Protein AF-A0A3D5CIP4-F1 (afdb_monomer_lite)

Structure (mmCIF, N/CA/C/O backbone):
data_AF-A0A3D5CIP4-F1
#
_entry.id   AF-A0A3D5CIP4-F1
#
loop_
_atom_site.group_PDB
_atom_site.id
_atom_site.type_symbol
_atom_site.label_atom_id
_atom_site.label_alt_id
_atom_site.label_comp_id
_atom_site.label_asym_id
_atom_site.label_entity_id
_atom_site.label_seq_id
_atom_site.pdbx_PDB_ins_code
_atom_site.Cartn_x
_atom_site.Cartn_y
_atom_site.Cartn_z
_atom_site.occupancy
_atom_site.B_iso_or_equiv
_atom_site.auth_seq_id
_atom_site.auth_comp_id
_atom_site.auth_asym_id
_atom_site.auth_atom_id
_atom_site.pdbx_PDB_model_num
ATOM 1 N N . MET A 1 1 ? 4.340 14.372 25.297 1.00 55.41 1 MET A N 1
ATOM 2 C CA . MET A 1 1 ? 4.504 13.207 24.392 1.00 55.41 1 MET A CA 1
ATOM 3 C C . MET A 1 1 ? 3.249 13.066 23.540 1.00 55.41 1 MET A C 1
ATOM 5 O O . MET A 1 1 ? 2.167 12.981 24.106 1.00 55.41 1 MET A O 1
ATOM 9 N N . ASN A 1 2 ? 3.359 13.112 22.207 1.00 81.56 2 ASN A N 1
ATOM 10 C CA . ASN A 1 2 ? 2.193 13.002 21.321 1.00 81.56 2 ASN A CA 1
ATOM 11 C C . ASN A 1 2 ? 1.687 11.548 21.300 1.00 81.56 2 ASN A C 1
ATOM 13 O O . ASN A 1 2 ? 2.408 10.646 20.874 1.00 81.56 2 ASN A O 1
ATOM 17 N N . ARG A 1 3 ? 0.451 11.323 21.758 1.00 81.00 3 ARG A N 1
ATOM 18 C CA . ARG A 1 3 ? -0.145 9.984 21.896 1.00 81.00 3 ARG A CA 1
ATOM 19 C C . ARG A 1 3 ? -0.288 9.262 20.554 1.00 81.00 3 ARG A C 1
ATOM 21 O O . ARG A 1 3 ? -0.073 8.058 20.488 1.00 81.00 3 ARG A O 1
ATOM 28 N N . VAL A 1 4 ? -0.522 10.003 19.470 1.00 80.62 4 VAL A N 1
ATOM 29 C CA . VAL A 1 4 ? -0.548 9.458 18.102 1.00 80.62 4 VAL A CA 1
ATOM 30 C C . VAL A 1 4 ? 0.839 8.958 17.676 1.00 80.62 4 VAL A C 1
ATOM 32 O O . VAL A 1 4 ? 0.966 7.880 17.101 1.00 80.62 4 VAL A O 1
ATOM 35 N N . GLY A 1 5 ? 1.900 9.689 18.031 1.00 79.50 5 GLY A N 1
ATOM 36 C CA . GLY A 1 5 ? 3.281 9.277 17.756 1.00 79.50 5 GLY A CA 1
ATOM 37 C C . GLY A 1 5 ? 3.684 7.992 18.487 1.00 79.50 5 GLY A C 1
ATOM 38 O O . GLY A 1 5 ? 4.461 7.200 17.957 1.00 79.50 5 GLY A O 1
ATOM 39 N N . ASN A 1 6 ? 3.117 7.737 19.670 1.00 82.44 6 ASN A N 1
ATOM 40 C CA . ASN A 1 6 ? 3.336 6.480 20.389 1.00 82.44 6 ASN A CA 1
ATOM 41 C C . ASN A 1 6 ? 2.697 5.285 19.666 1.00 82.44 6 ASN A C 1
ATOM 43 O O . ASN A 1 6 ? 3.299 4.216 19.628 1.00 82.44 6 ASN A O 1
ATOM 47 N N . VAL A 1 7 ? 1.528 5.466 19.041 1.00 81.00 7 VAL A N 1
ATOM 48 C CA . VAL A 1 7 ? 0.887 4.421 18.223 1.00 81.00 7 VAL A CA 1
ATOM 49 C C . VAL A 1 7 ? 1.718 4.112 16.979 1.00 81.00 7 VAL A C 1
ATOM 51 O O . VAL A 1 7 ? 1.928 2.943 16.671 1.00 81.00 7 VAL A O 1
ATOM 54 N N . VAL A 1 8 ? 2.253 5.133 16.302 1.00 84.50 8 VAL A N 1
ATOM 55 C CA . VAL A 1 8 ? 3.163 4.929 15.161 1.00 84.50 8 VAL A CA 1
ATOM 56 C C . VAL A 1 8 ? 4.388 4.118 15.590 1.00 84.50 8 VAL A C 1
ATOM 58 O O . VAL A 1 8 ? 4.729 3.122 14.957 1.00 84.50 8 VAL A O 1
ATOM 61 N N . ARG A 1 9 ? 5.014 4.480 16.719 1.00 84.94 9 ARG A N 1
ATOM 62 C CA . ARG A 1 9 ? 6.142 3.716 17.278 1.00 84.94 9 ARG A CA 1
ATOM 63 C C . ARG A 1 9 ? 5.759 2.275 17.592 1.00 84.94 9 ARG A C 1
ATOM 65 O O . ARG A 1 9 ? 6.508 1.382 17.226 1.00 84.94 9 ARG A O 1
ATOM 72 N N . MET A 1 10 ? 4.604 2.058 18.221 1.00 86.88 10 MET A N 1
ATOM 73 C CA . MET A 1 10 ? 4.080 0.727 18.538 1.00 86.88 10 MET A CA 1
ATOM 74 C C . MET A 1 10 ? 3.930 -0.134 17.279 1.00 86.88 10 MET A C 1
ATOM 76 O O . MET A 1 10 ? 4.367 -1.279 17.270 1.00 86.88 10 MET A O 1
ATOM 80 N N . GLN A 1 11 ? 3.346 0.403 16.207 1.00 82.81 11 GLN A N 1
ATOM 81 C CA . GLN A 1 11 ? 3.172 -0.346 14.958 1.00 82.81 11 GLN A CA 1
ATOM 82 C C . GLN A 1 11 ? 4.509 -0.665 14.293 1.00 82.81 11 GLN A C 1
ATOM 84 O O . GLN A 1 11 ? 4.732 -1.789 13.847 1.00 82.81 11 GLN A O 1
ATOM 89 N N . LEU A 1 12 ? 5.432 0.297 14.309 1.00 82.88 12 LEU A N 1
ATOM 90 C CA . LEU A 1 12 ? 6.776 0.147 13.762 1.00 82.88 12 LEU A CA 1
ATOM 91 C C . LEU A 1 12 ? 7.724 -0.665 14.662 1.00 82.88 12 LEU A C 1
ATOM 93 O O . LEU A 1 12 ? 8.885 -0.842 14.295 1.00 82.88 12 LEU A O 1
ATOM 97 N N . VAL A 1 13 ? 7.269 -1.195 15.805 1.00 83.56 13 VAL A N 1
ATOM 98 C CA . VAL A 1 13 ? 7.997 -2.274 16.498 1.00 83.56 13 VAL A CA 1
ATOM 99 C C . VAL A 1 13 ? 8.018 -3.510 15.602 1.00 83.56 13 VAL A C 1
ATOM 101 O O . VAL A 1 13 ? 9.075 -4.100 15.389 1.00 83.56 13 VAL A O 1
ATOM 104 N N . ASN A 1 14 ? 6.882 -3.844 14.982 1.00 81.06 14 ASN A N 1
ATOM 105 C CA . ASN A 1 14 ? 6.815 -4.896 13.978 1.00 81.06 14 ASN A CA 1
ATOM 106 C C . ASN A 1 14 ? 7.155 -4.341 12.584 1.00 81.06 14 ASN A C 1
ATOM 108 O O . ASN A 1 14 ? 6.311 -4.222 11.693 1.00 81.06 14 ASN A O 1
ATOM 112 N N . ARG A 1 15 ? 8.437 -4.005 12.391 1.00 82.44 15 ARG A N 1
ATOM 113 C CA . ARG A 1 15 ? 8.965 -3.537 11.094 1.00 82.44 15 ARG A CA 1
ATOM 114 C C . ARG A 1 15 ? 8.815 -4.578 9.991 1.00 82.44 15 ARG A C 1
ATOM 116 O O . ARG A 1 15 ? 8.778 -4.217 8.818 1.00 82.44 15 ARG A O 1
ATOM 123 N N . GLN A 1 16 ? 8.741 -5.857 10.356 1.00 83.62 16 GLN A N 1
ATOM 124 C CA . GLN A 1 16 ? 8.575 -6.941 9.401 1.00 83.62 16 GLN A CA 1
ATOM 125 C C . GLN A 1 16 ? 7.267 -6.779 8.625 1.00 83.62 16 GLN A C 1
ATOM 127 O O . GLN A 1 16 ? 7.300 -6.732 7.398 1.00 83.62 16 GLN A O 1
ATOM 132 N N . THR A 1 17 ? 6.147 -6.588 9.326 1.00 83.81 17 THR A N 1
ATOM 133 C CA . THR A 1 17 ? 4.831 -6.445 8.694 1.00 83.81 17 THR A CA 1
ATOM 134 C C . THR A 1 17 ? 4.733 -5.207 7.809 1.00 83.81 17 THR A C 1
ATOM 136 O O . THR A 1 17 ? 4.171 -5.300 6.726 1.00 83.81 17 THR A O 1
ATOM 139 N N . PHE A 1 18 ? 5.262 -4.062 8.244 1.00 79.19 18 PHE A N 1
ATOM 140 C CA . PHE A 1 18 ? 5.024 -2.774 7.578 1.00 79.19 18 PHE A CA 1
ATOM 141 C C . PHE A 1 18 ? 6.085 -2.362 6.550 1.00 79.19 18 PHE A C 1
ATOM 143 O O . PHE A 1 18 ? 5.800 -1.525 5.699 1.00 79.19 18 PHE A O 1
ATOM 150 N N . ILE A 1 19 ? 7.304 -2.902 6.636 1.00 84.50 19 ILE A N 1
ATOM 151 C CA . ILE A 1 19 ? 8.429 -2.487 5.783 1.00 84.50 19 ILE A CA 1
ATOM 152 C C . ILE A 1 19 ? 8.982 -3.682 5.013 1.00 84.50 19 ILE A C 1
ATOM 154 O O . ILE A 1 19 ? 8.994 -3.663 3.788 1.00 84.50 19 ILE A O 1
ATOM 158 N N . TRP A 1 20 ? 9.412 -4.741 5.700 1.00 90.06 20 TRP A N 1
ATOM 159 C CA . TRP A 1 20 ? 10.150 -5.816 5.031 1.00 90.06 20 TRP A CA 1
ATOM 160 C C . TRP A 1 20 ? 9.285 -6.678 4.121 1.00 90.06 20 TRP A C 1
ATOM 162 O O . TRP A 1 20 ? 9.676 -6.932 2.988 1.00 90.06 20 TRP A O 1
ATOM 172 N N . VAL A 1 21 ? 8.111 -7.113 4.578 1.00 93.19 21 VAL A N 1
ATOM 173 C CA . VAL A 1 21 ? 7.254 -7.988 3.767 1.00 93.19 21 VAL A CA 1
ATOM 174 C C . VAL A 1 21 ? 6.779 -7.311 2.473 1.00 93.19 21 VAL A C 1
ATOM 176 O O . VAL A 1 21 ? 6.934 -7.941 1.430 1.00 93.19 21 VAL A O 1
ATOM 179 N N . PRO A 1 22 ? 6.298 -6.047 2.458 1.00 91.69 22 PRO A N 1
ATOM 180 C CA . PRO A 1 22 ? 5.973 -5.369 1.201 1.00 91.69 22 PRO A CA 1
ATOM 181 C C . PRO A 1 22 ? 7.151 -5.324 0.220 1.00 91.69 22 PRO A C 1
ATOM 183 O O . PRO A 1 22 ? 6.964 -5.542 -0.974 1.00 91.69 22 PRO A O 1
ATOM 186 N N . LEU A 1 23 ? 8.369 -5.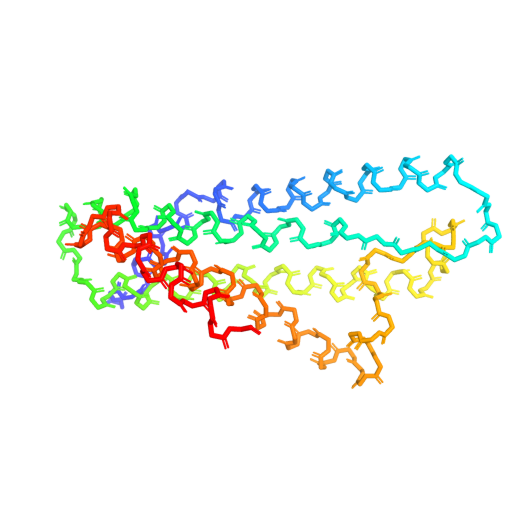080 0.716 1.00 92.88 23 LEU A N 1
ATOM 187 C CA . LEU A 1 23 ? 9.574 -5.029 -0.115 1.00 92.88 23 LEU A CA 1
ATOM 188 C C . LEU A 1 23 ? 9.983 -6.409 -0.635 1.00 92.88 23 LEU A C 1
ATOM 190 O O . LEU A 1 23 ? 10.386 -6.524 -1.788 1.00 92.88 23 LEU A O 1
ATOM 194 N N . LEU A 1 24 ? 9.845 -7.456 0.180 1.00 95.00 24 LEU A N 1
ATOM 195 C CA . LEU A 1 24 ? 10.079 -8.838 -0.243 1.00 95.00 24 LEU A CA 1
ATOM 196 C C . LEU A 1 24 ? 9.058 -9.279 -1.296 1.00 95.00 24 LEU A C 1
ATOM 198 O O . LEU A 1 24 ? 9.438 -9.900 -2.283 1.00 95.00 24 LEU A O 1
ATOM 202 N N . VAL A 1 25 ? 7.782 -8.922 -1.123 1.00 95.75 25 VAL A N 1
ATOM 203 C CA . VAL A 1 25 ? 6.727 -9.173 -2.118 1.00 95.75 25 VAL A CA 1
ATOM 204 C C . VAL A 1 25 ? 7.037 -8.429 -3.415 1.00 95.75 25 VAL A C 1
ATOM 206 O O . VAL A 1 25 ? 6.972 -9.022 -4.491 1.00 95.75 25 VAL A O 1
ATOM 209 N N . LEU A 1 26 ? 7.425 -7.154 -3.334 1.00 95.19 26 LEU A N 1
ATOM 210 C CA . LEU A 1 26 ? 7.808 -6.366 -4.503 1.00 95.19 26 LEU A CA 1
ATOM 211 C C . LEU A 1 26 ? 9.017 -6.976 -5.228 1.00 95.19 26 LEU A C 1
ATOM 213 O O . LEU A 1 26 ? 8.959 -7.206 -6.430 1.00 95.19 26 LEU A O 1
ATOM 217 N N . GLY A 1 27 ? 10.092 -7.286 -4.501 1.00 95.25 27 GLY A N 1
ATOM 218 C CA . GLY A 1 27 ? 11.294 -7.891 -5.074 1.00 95.25 27 GLY A CA 1
ATOM 219 C C . GLY A 1 27 ? 11.032 -9.275 -5.669 1.00 95.25 27 GLY A C 1
ATOM 220 O O . GLY A 1 27 ? 11.487 -9.566 -6.770 1.00 95.25 27 GLY A O 1
ATOM 221 N N . GLY A 1 28 ? 10.247 -10.109 -4.983 1.00 96.12 28 GLY A N 1
ATOM 222 C CA . GLY A 1 28 ? 9.871 -11.437 -5.464 1.00 96.12 28 GLY A CA 1
ATOM 223 C C . GLY A 1 28 ? 9.007 -11.381 -6.722 1.00 96.12 28 GLY A C 1
ATOM 224 O O . GLY A 1 28 ? 9.268 -12.099 -7.683 1.00 96.12 28 GLY A O 1
ATOM 225 N N . THR A 1 29 ? 8.011 -10.494 -6.756 1.00 96.31 29 THR A N 1
ATOM 226 C CA . THR A 1 29 ? 7.142 -10.325 -7.933 1.00 96.31 29 THR A CA 1
ATOM 227 C C . THR A 1 29 ? 7.889 -9.727 -9.119 1.00 96.31 29 THR A C 1
ATOM 229 O O . THR A 1 29 ? 7.667 -10.173 -10.245 1.00 96.31 29 THR A O 1
ATOM 232 N N . LEU A 1 30 ? 8.824 -8.799 -8.887 1.00 94.75 30 LEU A N 1
ATOM 233 C CA . LEU A 1 30 ? 9.733 -8.298 -9.916 1.00 94.75 30 LEU A CA 1
ATOM 234 C C . LEU A 1 30 ? 10.620 -9.424 -10.461 1.00 94.75 30 LEU A C 1
ATOM 236 O O . LEU A 1 30 ? 10.665 -9.623 -11.670 1.00 94.75 30 LEU A O 1
ATOM 240 N N . ALA A 1 31 ? 11.264 -10.207 -9.590 1.00 94.94 31 ALA A N 1
ATOM 241 C CA . ALA A 1 31 ? 12.124 -11.317 -10.000 1.00 94.94 31 ALA A CA 1
ATOM 242 C C . ALA A 1 31 ? 11.362 -12.356 -10.837 1.00 94.94 31 ALA A C 1
ATOM 244 O O . ALA A 1 31 ? 11.818 -12.738 -11.912 1.00 94.94 31 ALA A O 1
ATOM 245 N N . VAL A 1 32 ? 10.173 -12.768 -10.386 1.00 95.50 32 VAL A N 1
ATOM 246 C CA . VAL A 1 32 ? 9.305 -13.687 -11.140 1.00 95.50 32 VAL A CA 1
ATOM 247 C C . VAL A 1 32 ? 8.900 -13.089 -12.484 1.00 95.50 32 VAL A C 1
ATOM 249 O O . VAL A 1 32 ? 8.946 -13.782 -13.496 1.00 95.50 32 VAL A O 1
ATOM 252 N N . THR A 1 33 ? 8.561 -11.801 -12.520 1.00 94.75 33 THR A N 1
ATOM 253 C CA . THR A 1 33 ? 8.176 -11.131 -13.767 1.00 94.75 33 THR A CA 1
ATOM 254 C C . THR A 1 33 ? 9.333 -11.084 -14.764 1.00 94.75 33 THR A C 1
ATOM 256 O O . THR A 1 33 ? 9.140 -11.423 -15.927 1.00 94.75 33 THR A O 1
ATOM 259 N N . LEU A 1 34 ? 10.545 -10.749 -14.312 1.00 91.94 34 LEU A N 1
ATOM 260 C CA . LEU A 1 34 ? 11.739 -10.745 -15.160 1.00 91.94 34 LEU A CA 1
ATOM 261 C C . LEU A 1 34 ? 12.078 -12.149 -15.678 1.00 91.94 34 LEU A C 1
ATOM 263 O O . LEU A 1 34 ? 12.411 -12.291 -16.852 1.00 91.94 34 LEU A O 1
ATOM 267 N N . MET A 1 35 ? 11.938 -13.189 -14.845 1.00 93.19 35 MET A N 1
ATOM 268 C CA . MET A 1 35 ? 12.117 -14.580 -15.282 1.00 93.19 35 MET A CA 1
ATOM 269 C C . MET A 1 35 ? 11.123 -14.960 -16.384 1.00 93.19 35 MET A C 1
ATOM 271 O O . MET A 1 35 ? 11.521 -15.545 -17.386 1.00 93.19 35 MET A O 1
ATOM 275 N N . ILE A 1 36 ? 9.848 -14.586 -16.235 1.00 93.06 36 ILE A N 1
ATOM 276 C CA . ILE A 1 36 ? 8.825 -14.830 -17.261 1.00 93.06 36 ILE A CA 1
ATOM 277 C C . ILE A 1 36 ? 9.162 -14.062 -18.543 1.00 93.06 36 ILE A C 1
ATOM 279 O O . ILE A 1 36 ? 9.114 -14.627 -19.631 1.00 93.06 36 ILE A O 1
ATOM 283 N N . TRP A 1 37 ? 9.530 -12.784 -18.439 1.00 93.06 37 TRP A N 1
ATOM 284 C CA . TRP A 1 37 ? 9.845 -11.955 -19.603 1.00 93.06 37 TRP A CA 1
ATOM 285 C C . TRP A 1 37 ? 11.082 -12.413 -20.367 1.00 93.06 37 TRP A C 1
ATOM 287 O O . TRP A 1 37 ? 11.094 -12.287 -21.588 1.00 93.06 37 TRP A O 1
ATOM 297 N N . ALA A 1 38 ? 12.073 -12.991 -19.686 1.00 89.38 38 ALA A N 1
ATOM 298 C CA . ALA A 1 38 ? 13.244 -13.589 -20.323 1.00 89.38 38 ALA A CA 1
ATOM 299 C C . ALA A 1 38 ? 12.903 -14.816 -21.191 1.00 89.38 38 ALA A C 1
ATOM 301 O O . ALA A 1 38 ? 13.673 -15.167 -22.080 1.00 89.38 38 ALA A O 1
ATOM 302 N N . MET A 1 39 ? 11.755 -15.462 -20.955 1.00 91.88 39 MET A N 1
ATOM 303 C CA . MET A 1 39 ? 11.260 -16.586 -21.761 1.00 91.88 39 MET A CA 1
ATOM 304 C C . MET A 1 39 ? 10.387 -16.140 -22.945 1.00 91.88 39 MET A C 1
ATOM 306 O O . MET A 1 39 ? 9.994 -16.970 -23.763 1.00 91.88 39 MET A O 1
ATOM 310 N N . LEU A 1 40 ? 10.046 -14.850 -23.028 1.00 90.62 40 LEU A N 1
ATOM 311 C CA . LEU A 1 40 ? 9.197 -14.284 -24.076 1.00 90.62 40 LEU A CA 1
ATOM 312 C C . LEU A 1 40 ? 10.037 -13.629 -25.187 1.00 90.62 40 LEU A C 1
ATOM 314 O O . LEU A 1 40 ? 11.162 -13.201 -24.925 1.00 90.62 40 LEU A O 1
ATOM 318 N N . PRO A 1 41 ? 9.487 -13.478 -26.410 1.00 89.56 41 PRO A N 1
ATOM 319 C CA . PRO A 1 41 ? 10.181 -12.807 -27.509 1.00 89.56 41 PRO A CA 1
ATOM 320 C C . PRO A 1 41 ? 10.680 -11.404 -27.113 1.00 89.56 41 PRO A C 1
ATOM 322 O O . PRO A 1 41 ? 9.900 -10.611 -26.565 1.00 89.56 41 PRO A O 1
ATOM 325 N N . PRO A 1 42 ? 11.963 -11.070 -27.343 1.00 83.19 42 PRO A N 1
ATOM 326 C CA . PRO A 1 42 ? 12.569 -9.835 -26.847 1.00 83.19 42 PRO A CA 1
ATOM 327 C C . PRO A 1 42 ? 12.007 -8.572 -27.514 1.00 83.19 42 PRO A C 1
ATOM 329 O O . PRO A 1 42 ? 11.976 -7.520 -26.883 1.00 83.19 42 PRO A O 1
ATOM 332 N N . GLU A 1 43 ? 11.498 -8.673 -28.741 1.00 84.38 43 GLU A N 1
ATOM 333 C CA . GLU A 1 43 ? 11.002 -7.537 -29.524 1.00 84.38 43 GLU A CA 1
ATOM 334 C C . GLU A 1 43 ? 9.643 -7.027 -29.028 1.00 84.38 43 GLU A C 1
ATOM 336 O O . GLU A 1 43 ? 9.321 -5.848 -29.183 1.00 84.38 43 GLU A O 1
ATOM 341 N N . ALA A 1 44 ? 8.842 -7.894 -28.405 1.00 86.69 44 ALA A N 1
ATOM 342 C CA . ALA A 1 44 ? 7.530 -7.526 -27.893 1.00 86.69 44 ALA A CA 1
ATOM 343 C C . ALA A 1 44 ? 7.652 -6.635 -26.649 1.00 86.69 44 ALA A C 1
ATOM 345 O O . ALA A 1 44 ? 8.418 -6.951 -25.733 1.00 86.69 44 ALA A O 1
ATOM 346 N N . VAL A 1 45 ? 6.850 -5.566 -26.598 1.00 89.44 45 VAL A N 1
ATOM 347 C CA . VAL A 1 45 ? 6.665 -4.761 -25.384 1.00 89.44 45 VAL A CA 1
ATOM 348 C C . VAL A 1 45 ? 5.899 -5.592 -24.358 1.00 89.44 45 VAL A C 1
ATOM 350 O O . VAL A 1 45 ? 4.855 -6.170 -24.672 1.00 89.44 45 VAL A O 1
ATOM 353 N N . LYS A 1 46 ? 6.415 -5.663 -23.131 1.00 91.19 46 LYS A N 1
ATOM 354 C CA . LYS A 1 46 ? 5.863 -6.503 -22.064 1.00 91.19 46 LYS A CA 1
ATOM 355 C C . LYS A 1 46 ? 5.399 -5.627 -20.908 1.00 91.19 46 LYS A C 1
ATOM 357 O O . LYS A 1 46 ? 6.169 -4.844 -20.362 1.00 91.19 46 LYS A O 1
ATOM 362 N N . TYR A 1 47 ? 4.151 -5.811 -20.501 1.00 90.19 47 TYR A N 1
ATOM 363 C CA . TYR A 1 47 ? 3.600 -5.238 -19.277 1.00 90.19 47 TYR A CA 1
ATOM 364 C C . TYR A 1 47 ? 3.098 -6.370 -18.386 1.00 90.19 47 TYR A C 1
ATOM 366 O O . TYR A 1 47 ? 2.777 -7.462 -18.860 1.00 90.19 47 TYR A O 1
ATOM 374 N N . GLY A 1 48 ? 3.026 -6.119 -17.085 1.00 86.69 48 GLY A N 1
ATOM 375 C CA . GLY A 1 48 ? 2.542 -7.096 -16.120 1.00 86.69 48 GLY A CA 1
ATOM 376 C C . GLY A 1 48 ? 1.803 -6.443 -14.961 1.00 86.69 48 GLY A C 1
ATOM 377 O O . GLY A 1 48 ? 1.898 -5.241 -14.733 1.00 86.69 48 GLY A O 1
ATOM 378 N N . GLY A 1 49 ? 1.071 -7.260 -14.203 1.00 86.25 49 GLY A N 1
ATOM 379 C CA . GLY A 1 49 ? 0.371 -6.829 -12.989 1.00 86.25 49 GLY A CA 1
ATOM 380 C C . GLY A 1 49 ? 1.184 -6.992 -11.701 1.00 86.25 49 GLY A C 1
ATOM 381 O O . GLY A 1 49 ? 0.684 -6.666 -10.627 1.00 86.25 49 GLY A O 1
ATOM 382 N N . GLY A 1 50 ? 2.418 -7.506 -11.780 1.00 90.06 50 GLY A N 1
ATOM 383 C CA . GLY A 1 50 ? 3.213 -7.883 -10.604 1.00 90.06 50 GLY A CA 1
ATOM 384 C C . GLY A 1 50 ? 3.469 -6.727 -9.633 1.00 90.06 50 GLY A C 1
ATOM 385 O O . GLY A 1 50 ? 3.444 -6.932 -8.421 1.00 90.06 50 GLY A O 1
ATOM 386 N N . ALA A 1 51 ? 3.588 -5.497 -10.140 1.00 91.19 51 ALA A N 1
ATOM 387 C CA . ALA A 1 51 ? 3.782 -4.304 -9.319 1.00 91.19 51 ALA A CA 1
ATOM 388 C C . ALA A 1 51 ? 2.604 -4.009 -8.371 1.00 91.19 51 ALA A C 1
ATOM 390 O O . ALA A 1 51 ? 2.778 -3.326 -7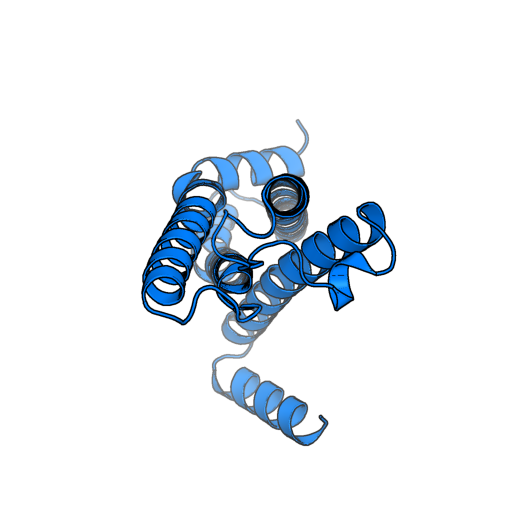.371 1.00 91.19 51 ALA A O 1
ATOM 391 N N . GLN A 1 52 ? 1.406 -4.546 -8.617 1.00 92.81 52 GLN A N 1
ATOM 392 C CA . GLN A 1 52 ? 0.250 -4.355 -7.729 1.00 92.81 52 GLN A CA 1
ATOM 393 C C . GLN A 1 52 ? 0.304 -5.248 -6.475 1.00 92.81 52 GLN A C 1
ATOM 395 O O . GLN A 1 52 ? -0.392 -4.988 -5.493 1.00 92.81 52 GLN A O 1
ATOM 400 N N . ALA A 1 53 ? 1.130 -6.299 -6.470 1.00 94.69 53 ALA A N 1
ATOM 401 C CA . ALA A 1 53 ? 1.211 -7.266 -5.375 1.00 94.69 53 ALA A CA 1
ATOM 402 C C . ALA A 1 53 ? 1.480 -6.649 -3.983 1.00 94.69 53 ALA A C 1
ATOM 404 O O . ALA A 1 53 ? 0.750 -6.981 -3.044 1.00 94.69 53 ALA A O 1
ATOM 405 N N . PRO A 1 54 ? 2.453 -5.732 -3.792 1.00 94.56 54 PRO A N 1
ATOM 406 C CA . PRO A 1 54 ? 2.629 -5.081 -2.496 1.00 94.56 54 PRO A CA 1
ATOM 407 C C . PRO A 1 54 ? 1.422 -4.224 -2.087 1.00 94.56 54 PRO A C 1
ATOM 409 O O . PRO A 1 54 ? 1.149 -4.126 -0.894 1.00 94.56 54 PRO A O 1
ATOM 412 N N . MET A 1 55 ? 0.650 -3.658 -3.023 1.00 94.50 55 MET A N 1
ATOM 413 C CA . MET A 1 55 ? -0.561 -2.893 -2.681 1.00 94.50 55 MET A CA 1
ATOM 414 C C . MET A 1 55 ? -1.643 -3.800 -2.079 1.00 94.50 55 MET A C 1
ATOM 416 O O . MET A 1 55 ? -2.241 -3.467 -1.056 1.00 94.50 55 MET A O 1
ATOM 420 N N . TRP A 1 56 ? -1.823 -5.005 -2.626 1.00 95.69 56 TRP A N 1
ATOM 421 C CA . TRP A 1 56 ? -2.687 -6.028 -2.023 1.00 95.69 56 TRP A CA 1
ATOM 422 C C . TRP A 1 56 ? -2.199 -6.479 -0.649 1.00 95.69 56 TRP A C 1
ATOM 424 O O . TRP A 1 56 ? -2.997 -6.747 0.250 1.00 95.69 56 TRP A O 1
ATOM 434 N N . TYR A 1 57 ? -0.888 -6.522 -0.440 1.00 96.00 57 TYR A N 1
ATOM 435 C CA . TYR A 1 57 ? -0.361 -6.792 0.886 1.00 96.00 57 TYR A CA 1
ATOM 436 C C . TYR A 1 57 ? -0.723 -5.673 1.885 1.00 96.00 57 TYR A C 1
ATOM 438 O O . TYR A 1 57 ? -1.078 -5.972 3.023 1.00 96.00 57 TYR A O 1
ATOM 446 N N . PHE A 1 58 ? -0.764 -4.400 1.472 1.00 95.94 58 PHE A N 1
ATOM 447 C CA . PHE A 1 58 ? -1.264 -3.308 2.324 1.00 95.94 58 PHE A CA 1
ATOM 448 C C . PHE A 1 58 ? -2.734 -3.485 2.734 1.00 95.94 58 PHE A C 1
ATOM 450 O O . PHE A 1 58 ? -3.093 -3.137 3.861 1.00 95.94 58 PHE A O 1
ATOM 457 N N . PHE A 1 59 ? -3.572 -4.089 1.889 1.00 97.19 59 PHE A N 1
ATOM 458 C CA . PHE A 1 59 ? -4.925 -4.499 2.280 1.00 97.19 59 PHE A CA 1
ATOM 459 C C . PHE A 1 59 ? -4.909 -5.533 3.411 1.00 97.19 59 PHE A C 1
ATOM 461 O O . PHE A 1 59 ? -5.616 -5.368 4.410 1.00 97.19 59 PHE A O 1
ATOM 468 N N . ALA A 1 60 ? -4.048 -6.550 3.316 1.00 95.50 60 ALA A N 1
ATOM 469 C CA . ALA A 1 60 ? -3.862 -7.522 4.393 1.00 95.50 60 ALA A CA 1
ATOM 470 C C . ALA A 1 60 ? -3.348 -6.856 5.683 1.00 95.50 60 ALA A C 1
ATOM 472 O O . ALA A 1 60 ? -3.858 -7.142 6.766 1.00 95.50 60 ALA A O 1
ATOM 473 N N . VAL A 1 61 ? -2.410 -5.908 5.581 1.00 94.56 61 VAL A N 1
ATOM 474 C CA . VAL A 1 61 ? -1.925 -5.119 6.726 1.00 94.56 61 VAL A CA 1
ATOM 475 C C . VAL A 1 61 ? -3.054 -4.300 7.360 1.00 94.56 61 VAL A C 1
ATOM 477 O O . VAL A 1 61 ? -3.158 -4.260 8.586 1.00 94.56 61 VAL A O 1
ATOM 480 N N . GLY A 1 62 ? -3.937 -3.701 6.556 1.00 95.38 62 GLY A N 1
ATOM 481 C CA . GLY A 1 62 ? -5.135 -3.009 7.039 1.00 95.38 62 GLY A CA 1
ATOM 482 C C . GLY A 1 62 ? -6.033 -3.918 7.880 1.00 95.38 62 GLY A C 1
ATOM 483 O O . GLY A 1 62 ? -6.450 -3.541 8.978 1.00 95.38 62 GLY A O 1
ATOM 484 N N . ILE A 1 63 ? -6.257 -5.153 7.418 1.00 96.38 63 ILE A N 1
ATOM 485 C CA . ILE A 1 63 ? -6.997 -6.174 8.173 1.00 96.38 63 ILE A CA 1
ATOM 486 C C . ILE A 1 63 ? -6.269 -6.511 9.479 1.00 96.38 63 ILE A C 1
ATOM 488 O O . ILE A 1 63 ? -6.863 -6.430 10.558 1.00 96.38 63 ILE A O 1
ATOM 492 N N . MET A 1 64 ? -4.977 -6.845 9.396 1.00 92.75 64 MET A N 1
ATOM 493 C CA . MET A 1 64 ? -4.152 -7.222 10.548 1.00 92.75 64 MET A CA 1
ATOM 494 C C . MET A 1 64 ? -4.104 -6.124 11.614 1.00 92.75 64 MET A C 1
ATOM 496 O O . MET A 1 64 ? -4.114 -6.434 12.808 1.00 92.75 64 MET A O 1
ATOM 500 N N . GLY A 1 65 ? -4.129 -4.853 11.205 1.00 91.19 65 GLY A N 1
ATOM 501 C CA . GLY A 1 65 ? -4.212 -3.714 12.113 1.00 91.19 65 GLY A CA 1
ATOM 502 C C . GLY A 1 65 ? -5.409 -3.827 13.059 1.00 91.19 65 GLY A C 1
ATOM 503 O O . GLY A 1 65 ? -5.248 -3.744 14.275 1.00 91.19 65 GLY A O 1
ATOM 504 N N . MET A 1 66 ? -6.598 -4.116 12.528 1.00 91.94 66 MET A N 1
ATOM 505 C CA . MET A 1 66 ? -7.816 -4.272 13.332 1.00 91.94 66 MET A CA 1
ATOM 506 C C . MET A 1 66 ? -7.920 -5.620 14.047 1.00 91.94 66 MET A C 1
ATOM 508 O O . MET A 1 66 ? -8.499 -5.699 15.132 1.00 91.94 66 MET A O 1
ATOM 512 N N . THR A 1 67 ? -7.395 -6.697 13.462 1.00 91.00 67 THR A N 1
ATOM 513 C CA . THR A 1 67 ? -7.566 -8.039 14.035 1.00 91.00 67 THR A CA 1
ATOM 514 C C . THR A 1 67 ? -6.502 -8.419 15.058 1.00 91.00 67 THR A C 1
ATOM 516 O O . THR A 1 67 ? -6.791 -9.255 15.909 1.00 91.00 67 THR A O 1
ATOM 519 N N . GLN A 1 68 ? -5.301 -7.839 14.981 1.00 89.69 68 GLN A N 1
ATOM 520 C CA . GLN A 1 68 ? -4.153 -8.198 15.824 1.00 89.69 68 GLN A CA 1
ATOM 521 C C . GLN A 1 68 ? -3.640 -6.999 16.629 1.00 89.69 68 GLN A C 1
ATOM 523 O O . GLN A 1 68 ? -3.531 -7.072 17.851 1.00 89.69 68 GLN A O 1
ATOM 528 N N . THR A 1 69 ? -3.356 -5.873 15.969 1.00 90.06 69 THR A N 1
ATOM 529 C CA . THR A 1 69 ? -2.712 -4.725 16.630 1.00 90.06 69 THR A CA 1
ATOM 530 C C . THR A 1 69 ? -3.676 -3.925 17.506 1.00 90.06 69 THR A C 1
ATOM 532 O O . THR A 1 69 ? -3.279 -3.417 18.552 1.00 90.06 69 THR A O 1
ATOM 535 N N . PHE A 1 70 ? -4.948 -3.836 17.118 1.00 91.94 70 PHE A N 1
ATOM 536 C CA . PHE A 1 70 ? -5.960 -3.107 17.877 1.00 91.94 70 PHE A CA 1
ATOM 537 C C . PHE A 1 70 ? -6.229 -3.706 19.274 1.00 91.94 70 PHE A C 1
ATOM 539 O O . PHE A 1 70 ? -6.141 -2.962 20.250 1.00 91.94 70 PHE A O 1
ATOM 546 N N . PRO A 1 71 ? -6.479 -5.023 19.450 1.00 90.75 71 PRO A N 1
ATOM 547 C CA . PRO A 1 71 ? -6.597 -5.614 20.789 1.00 90.75 71 PRO A CA 1
ATOM 548 C C . PRO A 1 71 ? -5.388 -5.325 21.688 1.00 90.75 71 PRO A C 1
ATOM 550 O O . PRO A 1 71 ? -5.550 -4.990 22.861 1.00 90.75 71 PRO A O 1
ATOM 553 N N . PHE A 1 72 ? -4.179 -5.378 21.121 1.00 89.50 72 PHE A N 1
ATOM 554 C CA . PHE A 1 72 ? -2.949 -5.054 21.839 1.00 89.50 72 PHE A CA 1
ATOM 555 C C . PHE A 1 72 ? -2.894 -3.581 22.272 1.00 89.50 72 PHE A C 1
ATOM 557 O O . PHE A 1 72 ? -2.560 -3.288 23.419 1.00 89.50 72 PHE A O 1
ATOM 564 N N . SER A 1 73 ? -3.289 -2.638 21.408 1.00 90.56 73 SER A N 1
ATOM 565 C CA . SER A 1 73 ? -3.328 -1.220 21.787 1.00 90.56 73 SER A CA 1
ATOM 566 C C . SER A 1 73 ? -4.333 -0.945 22.904 1.00 90.56 73 SER A C 1
ATOM 568 O O . SER A 1 73 ? -4.076 -0.108 23.769 1.00 90.56 73 SER A O 1
ATOM 570 N N . GLN A 1 74 ? -5.455 -1.671 22.924 1.00 91.25 74 GLN A N 1
ATOM 571 C CA . GLN A 1 74 ? -6.436 -1.557 24.002 1.00 91.25 74 GLN A CA 1
ATOM 572 C C . GLN A 1 74 ? -5.877 -2.041 25.346 1.00 91.25 74 GLN A C 1
ATOM 574 O O . GLN A 1 74 ? -6.135 -1.399 26.361 1.00 91.25 74 GLN A O 1
ATOM 579 N N . ALA A 1 75 ? -5.064 -3.103 25.358 1.00 90.44 75 ALA A N 1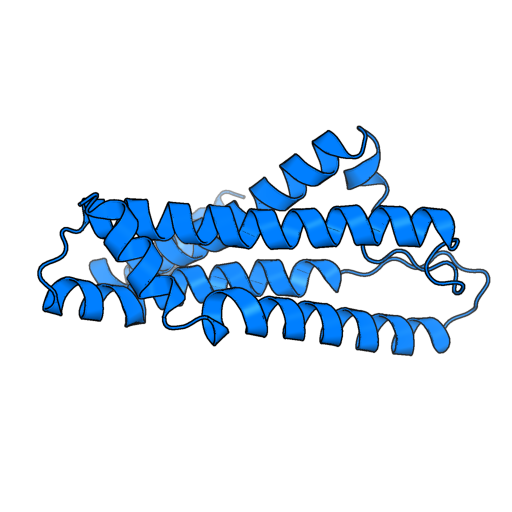
ATOM 580 C CA . ALA A 1 75 ? -4.381 -3.568 26.5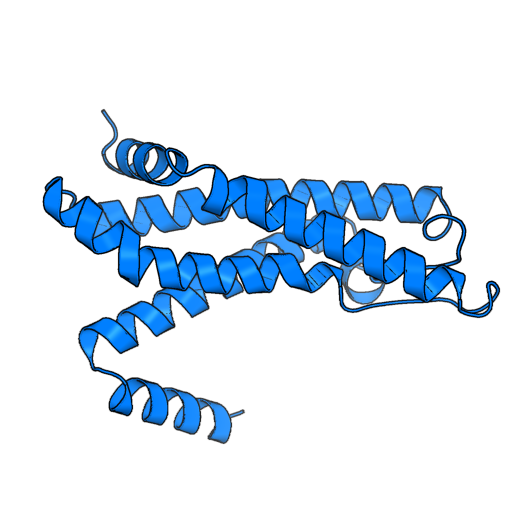69 1.00 90.44 75 ALA A CA 1
ATOM 581 C C . ALA A 1 75 ? -3.390 -2.528 27.130 1.00 90.44 75 ALA A C 1
ATOM 583 O O . ALA A 1 75 ? -3.154 -2.475 28.333 1.00 90.44 75 ALA A O 1
ATOM 584 N N . MET A 1 76 ? -2.865 -1.646 26.276 1.00 89.75 76 MET A N 1
ATOM 585 C CA . MET A 1 76 ? -2.001 -0.526 26.667 1.00 89.75 76 MET A CA 1
ATOM 586 C C . MET A 1 76 ? -2.764 0.778 26.949 1.00 89.75 76 MET A C 1
ATOM 588 O O . MET A 1 76 ? -2.163 1.850 26.986 1.00 89.75 76 MET A O 1
ATOM 592 N N . SER A 1 77 ? -4.086 0.713 27.144 1.00 91.69 77 SER A N 1
ATOM 593 C CA . SER A 1 77 ? -4.949 1.874 27.424 1.00 91.69 77 SER A CA 1
ATOM 594 C C . SER A 1 77 ? -4.944 2.965 26.338 1.00 91.69 77 SER A C 1
ATOM 596 O O . SER A 1 77 ? -5.201 4.135 26.624 1.00 91.69 77 SER A O 1
ATOM 598 N N . VAL A 1 78 ? -4.673 2.605 25.078 1.00 92.06 78 VAL A N 1
ATOM 599 C CA . VAL A 1 78 ? -4.775 3.531 23.937 1.00 92.06 78 VAL A CA 1
ATOM 600 C C . VAL A 1 78 ? -6.247 3.734 23.564 1.00 92.06 78 VAL A C 1
ATOM 602 O O . VAL A 1 78 ? -7.041 2.791 23.554 1.00 92.06 78 VAL A O 1
ATOM 605 N N . THR A 1 79 ? -6.639 4.967 23.231 1.00 93.50 79 THR A N 1
ATOM 606 C CA . THR A 1 79 ? -8.009 5.235 22.768 1.00 93.50 79 THR A CA 1
ATOM 607 C C . THR A 1 79 ? -8.204 4.830 21.304 1.00 93.50 79 THR A C 1
ATOM 609 O O . THR A 1 79 ? -7.283 4.875 20.488 1.00 93.50 79 THR A O 1
ATOM 612 N N . ARG A 1 80 ? -9.449 4.525 20.914 1.00 92.44 80 ARG A N 1
ATOM 613 C CA . ARG A 1 80 ? -9.780 4.153 19.522 1.00 92.44 80 ARG A CA 1
ATOM 614 C C . ARG A 1 80 ? -9.390 5.232 18.505 1.00 92.44 80 ARG A C 1
ATOM 616 O O . ARG A 1 80 ? -8.945 4.907 17.409 1.00 92.44 80 ARG A O 1
ATOM 623 N N . ARG A 1 81 ? -9.539 6.513 18.868 1.00 92.75 81 ARG A N 1
ATOM 624 C CA . ARG A 1 81 ? -9.188 7.652 18.004 1.00 92.75 81 ARG A CA 1
ATOM 625 C C . ARG A 1 81 ? -7.680 7.746 17.784 1.00 92.75 81 ARG A C 1
ATOM 627 O O . ARG A 1 81 ? -7.244 7.940 16.654 1.00 92.75 81 ARG A O 1
ATOM 634 N N . GLU A 1 82 ? -6.893 7.597 18.847 1.00 92.69 82 GLU A N 1
ATOM 635 C CA . GLU A 1 82 ? -5.428 7.598 18.762 1.00 92.69 82 GLU A CA 1
ATOM 636 C C . GLU A 1 82 ? -4.927 6.406 17.947 1.00 92.69 82 GLU A C 1
ATOM 638 O O . GLU A 1 82 ? -4.055 6.578 17.097 1.00 92.69 82 GLU A O 1
ATOM 643 N N . PHE A 1 83 ? -5.522 5.225 18.147 1.00 93.06 83 PHE A N 1
ATOM 644 C CA . PHE A 1 83 ? -5.202 4.039 17.360 1.00 93.06 83 PHE A CA 1
ATOM 645 C C . PHE A 1 83 ? -5.488 4.243 15.868 1.00 93.06 83 PHE A C 1
ATOM 647 O O . PHE A 1 83 ? -4.631 3.957 15.032 1.00 93.06 83 PHE A O 1
ATOM 654 N N . PHE A 1 84 ? -6.669 4.762 15.526 1.00 93.69 84 PHE A N 1
ATOM 655 C CA . PHE A 1 84 ? -7.061 5.001 14.138 1.00 93.69 84 PHE A CA 1
ATOM 656 C C . PHE A 1 84 ? -6.122 5.990 13.439 1.00 93.69 84 PHE A C 1
ATOM 658 O O . PHE A 1 84 ? -5.562 5.674 12.390 1.00 93.69 84 PHE A O 1
ATOM 665 N N . LEU A 1 85 ? -5.884 7.156 14.051 1.00 94.88 85 LEU A N 1
ATOM 666 C CA . LEU A 1 85 ? -4.989 8.174 13.492 1.00 94.88 85 LEU A CA 1
ATOM 667 C C . LEU A 1 85 ? -3.550 7.666 13.379 1.00 94.88 85 LEU A C 1
ATOM 669 O O . LEU A 1 85 ? -2.900 7.894 12.363 1.00 94.88 85 LEU A O 1
ATOM 673 N N . GLY A 1 86 ? -3.058 6.947 14.391 1.00 93.44 86 GLY A N 1
ATOM 674 C CA . GLY A 1 86 ? -1.726 6.351 14.344 1.00 93.44 86 GLY A CA 1
ATOM 675 C C . GLY A 1 86 ? -1.597 5.290 13.252 1.00 93.44 86 GLY A C 1
ATOM 676 O O . GLY A 1 86 ? -0.591 5.269 12.557 1.00 93.44 86 GLY A O 1
ATOM 677 N N . SER A 1 87 ? -2.628 4.467 13.041 1.00 93.75 87 SER A N 1
ATOM 678 C CA . SER A 1 87 ? -2.651 3.458 11.970 1.00 93.75 87 SER A CA 1
ATOM 679 C C . SER A 1 87 ? -2.629 4.083 10.584 1.00 93.75 87 SER A C 1
ATOM 681 O O . SER A 1 87 ? -1.829 3.678 9.745 1.00 93.75 87 SER A O 1
ATOM 683 N N . LEU A 1 88 ? -3.460 5.103 10.358 1.00 95.12 88 LEU A N 1
ATOM 684 C CA . LEU A 1 88 ? -3.478 5.832 9.092 1.00 95.12 88 LEU A CA 1
ATOM 685 C C . LEU A 1 88 ? -2.148 6.529 8.813 1.00 95.12 88 LEU A C 1
ATOM 687 O O . LEU A 1 88 ? -1.678 6.501 7.681 1.00 95.12 88 LEU A O 1
ATOM 691 N N . LEU A 1 89 ? -1.525 7.128 9.829 1.00 95.25 89 LEU A N 1
ATOM 692 C CA . LEU A 1 89 ? -0.218 7.761 9.669 1.00 95.25 89 LEU A CA 1
ATOM 693 C C . LEU A 1 89 ? 0.880 6.739 9.367 1.00 95.25 89 LEU A C 1
ATOM 695 O O . LEU A 1 89 ? 1.680 6.974 8.467 1.00 95.25 89 LEU A O 1
ATOM 699 N N . THR A 1 90 ? 0.912 5.598 10.060 1.00 93.56 90 THR A N 1
ATOM 700 C CA . THR A 1 90 ? 1.874 4.522 9.764 1.00 93.56 90 THR A CA 1
ATOM 701 C C . THR A 1 90 ? 1.698 4.001 8.340 1.00 93.56 90 THR A C 1
ATOM 703 O O . THR A 1 90 ? 2.681 3.866 7.608 1.00 93.56 90 THR A O 1
ATOM 706 N N . ALA A 1 91 ? 0.455 3.745 7.923 1.00 94.56 91 ALA A N 1
ATOM 707 C CA . ALA A 1 91 ? 0.140 3.322 6.564 1.00 94.56 91 ALA A CA 1
ATOM 708 C C . ALA A 1 91 ? 0.538 4.386 5.536 1.00 94.56 91 ALA A C 1
ATOM 710 O O . ALA A 1 91 ? 1.154 4.052 4.531 1.00 94.56 91 ALA A O 1
ATOM 711 N N . GLY A 1 92 ? 0.275 5.665 5.812 1.00 95.81 92 GLY A N 1
ATOM 712 C CA . GLY A 1 92 ? 0.662 6.776 4.944 1.00 95.81 92 GLY A CA 1
ATOM 713 C C . GLY A 1 92 ? 2.174 6.885 4.769 1.00 95.81 92 GLY A C 1
ATOM 714 O O . GLY A 1 92 ? 2.656 6.986 3.645 1.00 95.81 92 GLY A O 1
ATOM 715 N N . LEU A 1 93 ? 2.937 6.790 5.862 1.00 95.00 93 LEU A N 1
ATOM 716 C CA . LEU A 1 93 ? 4.402 6.828 5.824 1.00 95.00 93 LEU A CA 1
ATOM 717 C C . LEU A 1 93 ? 4.985 5.653 5.030 1.00 95.00 93 LEU A C 1
ATOM 719 O O . LEU A 1 93 ? 5.867 5.836 4.196 1.00 95.00 93 LEU A O 1
ATOM 723 N N . THR A 1 94 ? 4.484 4.444 5.268 1.00 93.69 94 THR A N 1
ATOM 724 C CA . THR A 1 94 ? 4.983 3.228 4.604 1.00 93.69 94 THR A CA 1
ATOM 725 C C . THR A 1 94 ? 4.550 3.155 3.138 1.00 93.69 94 THR A C 1
ATOM 727 O O . THR A 1 94 ? 5.353 2.780 2.286 1.00 93.69 94 THR A O 1
ATOM 730 N N . SER A 1 95 ? 3.341 3.621 2.814 1.00 95.44 95 SER A N 1
ATOM 731 C CA . SER A 1 95 ? 2.874 3.796 1.432 1.00 95.44 95 SER A CA 1
ATOM 732 C C . SER A 1 95 ? 3.690 4.853 0.690 1.00 95.44 95 SER A C 1
ATOM 734 O O . SER A 1 95 ? 3.996 4.674 -0.486 1.00 95.44 95 SER A O 1
ATOM 736 N N . ALA A 1 96 ? 4.095 5.937 1.360 1.00 96.19 96 ALA A N 1
ATOM 737 C CA . ALA A 1 96 ? 4.966 6.951 0.770 1.00 96.19 96 ALA A CA 1
ATOM 738 C C . ALA A 1 96 ? 6.356 6.384 0.443 1.00 96.19 96 ALA A C 1
ATOM 740 O O . ALA A 1 96 ? 6.868 6.630 -0.646 1.00 96.19 96 ALA A O 1
ATOM 741 N N . ILE A 1 97 ? 6.936 5.565 1.330 1.00 94.56 97 ILE A N 1
ATOM 742 C CA . ILE A 1 97 ? 8.194 4.849 1.051 1.00 94.56 97 ILE A CA 1
ATOM 743 C C . ILE A 1 97 ? 8.036 3.956 -0.186 1.00 94.56 97 ILE A C 1
ATOM 745 O O . ILE A 1 97 ? 8.861 4.019 -1.096 1.00 94.56 97 ILE A O 1
ATOM 749 N N . LEU A 1 98 ? 6.960 3.165 -0.252 1.00 94.62 98 LEU A N 1
ATOM 750 C CA . LEU A 1 98 ? 6.682 2.308 -1.405 1.00 94.62 98 LEU A CA 1
ATOM 751 C C . LEU A 1 98 ? 6.521 3.128 -2.695 1.00 94.62 98 LEU A C 1
ATOM 753 O O . LEU A 1 98 ? 7.086 2.781 -3.726 1.00 94.62 98 LEU A O 1
ATOM 757 N N . THR A 1 99 ? 5.815 4.255 -2.623 1.00 96.31 99 THR A N 1
ATOM 758 C CA . THR A 1 99 ? 5.612 5.174 -3.751 1.00 96.31 99 THR A CA 1
ATOM 759 C C . THR A 1 99 ? 6.938 5.705 -4.289 1.00 96.31 99 THR A C 1
ATOM 761 O O . THR A 1 99 ? 7.160 5.691 -5.498 1.00 96.31 99 THR A O 1
ATOM 764 N N . VAL A 1 100 ? 7.847 6.128 -3.405 1.00 96.69 100 VAL A N 1
ATOM 765 C CA . VAL A 1 100 ? 9.188 6.584 -3.801 1.00 96.69 100 VAL A CA 1
ATOM 766 C C . VAL A 1 100 ? 9.936 5.479 -4.547 1.00 96.69 100 VAL A C 1
ATOM 768 O O . VAL A 1 100 ? 10.525 5.744 -5.593 1.00 96.69 100 VAL A O 1
ATOM 771 N N . ILE A 1 101 ? 9.863 4.236 -4.066 1.00 95.69 101 ILE A N 1
ATOM 772 C CA . ILE A 1 101 ? 10.496 3.084 -4.724 1.00 95.69 101 ILE A CA 1
ATOM 773 C C . ILE A 1 101 ? 9.917 2.859 -6.123 1.00 95.69 101 ILE A C 1
ATOM 775 O O . ILE A 1 101 ? 10.679 2.649 -7.062 1.00 95.69 101 ILE A O 1
ATOM 779 N N . PHE A 1 102 ? 8.596 2.950 -6.290 1.00 94.88 102 PHE A N 1
ATOM 780 C CA . PHE A 1 102 ? 7.953 2.778 -7.597 1.00 94.88 102 PHE A CA 1
ATOM 781 C C . PHE A 1 102 ? 8.361 3.865 -8.586 1.00 94.88 102 PHE A C 1
ATOM 783 O O . PHE A 1 102 ? 8.648 3.573 -9.743 1.00 94.88 102 PHE A O 1
ATOM 790 N N . VAL A 1 103 ? 8.407 5.118 -8.136 1.00 95.81 103 VAL A N 1
ATOM 791 C CA . VAL A 1 103 ? 8.809 6.246 -8.980 1.00 95.81 103 VAL A CA 1
ATOM 792 C C . VAL A 1 103 ? 10.268 6.095 -9.412 1.00 95.81 103 VAL A C 1
ATOM 794 O O . VAL A 1 103 ? 10.572 6.236 -10.595 1.00 95.81 103 VAL A O 1
ATOM 797 N N . ILE A 1 104 ? 11.167 5.746 -8.485 1.00 95.94 104 ILE A N 1
ATOM 798 C CA . ILE A 1 104 ? 12.572 5.461 -8.807 1.00 95.94 104 ILE A CA 1
ATOM 799 C C . ILE A 1 104 ? 12.667 4.295 -9.800 1.00 95.94 104 ILE A C 1
ATOM 801 O O . ILE A 1 104 ? 13.361 4.413 -10.808 1.00 95.94 104 ILE A O 1
ATOM 805 N N . GLY A 1 105 ? 11.931 3.205 -9.563 1.00 94.19 105 GLY A N 1
ATOM 806 C CA . GLY A 1 105 ? 11.868 2.054 -10.463 1.00 94.19 105 GLY A CA 1
ATOM 807 C C . GLY A 1 105 ? 11.405 2.427 -11.873 1.00 94.19 105 GLY A C 1
ATOM 808 O O . GLY A 1 105 ? 12.030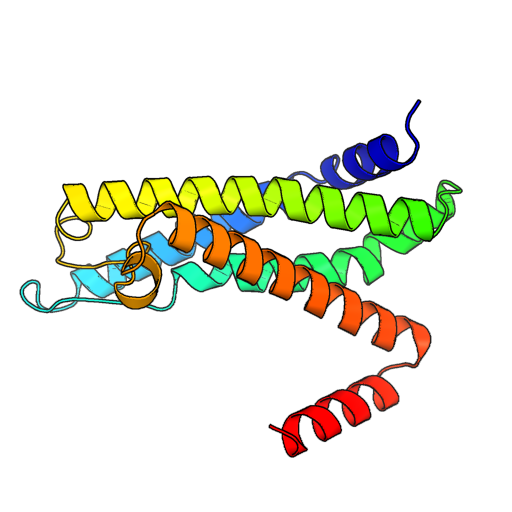 2.022 -12.848 1.00 94.19 105 GLY A O 1
ATOM 809 N N . GLY A 1 106 ? 10.379 3.273 -11.997 1.00 93.75 106 GLY A N 1
ATOM 810 C CA . GLY A 1 106 ? 9.891 3.744 -13.295 1.00 93.75 106 GLY A CA 1
ATOM 811 C C . GLY A 1 106 ? 10.900 4.623 -14.039 1.00 93.75 106 GLY A C 1
ATOM 812 O O . GLY A 1 106 ? 11.037 4.512 -15.257 1.00 93.75 106 GLY A O 1
ATOM 813 N N . PHE A 1 107 ? 11.674 5.452 -13.330 1.00 94.50 107 PHE A N 1
ATOM 814 C CA . PHE A 1 107 ? 12.775 6.195 -13.952 1.00 94.50 107 PHE A CA 1
ATOM 815 C C . PHE A 1 107 ? 13.905 5.277 -14.430 1.00 94.50 107 PHE A C 1
ATOM 817 O O . PHE A 1 107 ? 14.437 5.491 -15.520 1.00 94.50 107 PHE A O 1
ATOM 824 N N . ILE A 1 108 ? 14.244 4.243 -13.653 1.00 94.19 108 ILE A N 1
ATOM 825 C CA . ILE A 1 108 ? 15.236 3.232 -14.046 1.00 94.19 108 ILE A CA 1
ATOM 826 C C . ILE A 1 108 ? 14.769 2.489 -15.300 1.00 94.19 108 ILE A C 1
ATOM 828 O O . ILE A 1 108 ? 15.543 2.320 -16.239 1.00 94.19 108 ILE A O 1
ATOM 832 N N . GLU A 1 109 ? 13.501 2.092 -15.367 1.00 92.88 109 GLU A N 1
ATOM 833 C CA . GLU A 1 109 ? 12.927 1.429 -16.543 1.00 92.88 109 GLU A CA 1
ATOM 834 C C . GLU A 1 109 ? 12.974 2.293 -17.793 1.00 92.88 109 GLU A C 1
ATOM 836 O O . GLU A 1 109 ? 13.349 1.813 -18.863 1.00 92.88 109 GLU A O 1
ATOM 841 N N . LYS A 1 110 ? 12.657 3.582 -17.653 1.00 90.81 110 LYS A N 1
ATOM 842 C CA . LYS A 1 110 ? 12.753 4.534 -18.758 1.00 90.81 110 LYS A CA 1
ATOM 843 C C . LYS A 1 110 ? 14.195 4.701 -19.245 1.00 90.81 110 LYS A C 1
ATOM 845 O O . LYS A 1 110 ? 14.417 4.834 -20.442 1.00 90.81 110 LYS A O 1
ATOM 850 N N . ALA A 1 111 ? 15.170 4.677 -18.336 1.00 91.25 111 ALA A N 1
ATOM 851 C CA . ALA A 1 111 ? 16.588 4.780 -18.678 1.00 91.25 111 ALA A CA 1
ATOM 852 C C . ALA A 1 111 ? 17.164 3.487 -19.289 1.00 91.25 111 ALA A C 1
ATOM 854 O O . ALA A 1 111 ? 18.124 3.545 -20.051 1.00 91.25 111 ALA A O 1
ATOM 855 N N . THR A 1 112 ? 16.589 2.327 -18.960 1.00 90.69 112 THR A N 1
ATOM 856 C CA . THR A 1 112 ? 17.083 0.996 -19.363 1.00 90.69 112 THR A CA 1
ATOM 857 C C . THR A 1 112 ? 16.283 0.355 -20.497 1.00 90.69 112 THR A C 1
ATOM 859 O O . THR A 1 112 ? 16.523 -0.806 -20.824 1.00 90.69 112 THR A O 1
ATOM 862 N N . ASN A 1 113 ? 15.331 1.082 -21.095 1.00 87.31 113 ASN A N 1
ATOM 863 C CA . ASN A 1 113 ? 14.382 0.550 -22.082 1.00 87.31 113 ASN A CA 1
ATOM 864 C C . ASN A 1 113 ? 13.684 -0.732 -21.587 1.00 87.31 113 ASN A C 1
ATOM 866 O O . ASN A 1 113 ? 13.671 -1.763 -22.261 1.00 87.31 113 ASN A O 1
ATOM 870 N N . GLY A 1 114 ? 13.138 -0.672 -20.369 1.00 84.00 114 GLY A N 1
ATOM 871 C CA . GLY A 1 114 ? 12.375 -1.767 -19.775 1.00 84.00 114 GLY A CA 1
ATOM 872 C C . GLY A 1 114 ? 13.251 -2.943 -19.341 1.00 84.00 114 GLY A C 1
ATOM 873 O O . GLY A 1 114 ? 13.104 -4.058 -19.850 1.00 84.00 114 GLY A O 1
ATOM 874 N N . TRP A 1 115 ? 14.199 -2.678 -18.433 1.00 85.25 115 TRP A N 1
ATOM 875 C CA . TRP A 1 115 ? 15.129 -3.673 -17.874 1.00 85.25 115 TRP A CA 1
ATOM 876 C C . TRP A 1 115 ? 15.964 -4.424 -18.927 1.00 85.25 115 TRP A C 1
ATOM 878 O O . TRP A 1 115 ? 16.408 -5.544 -18.682 1.00 85.25 115 TRP A O 1
ATOM 888 N N . GLY A 1 116 ? 16.169 -3.836 -20.111 1.00 83.00 116 GLY A N 1
ATOM 889 C CA . GLY A 1 116 ? 16.876 -4.476 -21.226 1.00 83.00 116 GLY A CA 1
ATOM 890 C C . GLY A 1 116 ? 16.108 -5.607 -21.924 1.00 83.00 116 GLY A C 1
ATOM 891 O O . GLY A 1 116 ? 16.658 -6.236 -22.823 1.00 83.00 116 GLY A O 1
ATOM 892 N N . VAL A 1 117 ? 14.849 -5.861 -21.547 1.00 86.25 117 VAL A N 1
ATOM 893 C CA . VAL A 1 117 ? 13.985 -6.908 -22.131 1.00 86.25 117 VAL A CA 1
ATOM 894 C C . VAL A 1 117 ? 12.696 -6.342 -22.738 1.00 86.25 117 VAL A C 1
ATOM 896 O O . VAL A 1 117 ? 11.749 -7.094 -22.986 1.00 86.25 117 VAL A O 1
ATOM 899 N N . ASN A 1 118 ? 12.650 -5.023 -22.969 1.00 88.62 118 ASN A N 1
ATOM 900 C CA . ASN A 1 118 ? 11.468 -4.290 -23.432 1.00 88.62 118 ASN A CA 1
ATOM 901 C C . ASN A 1 118 ? 10.244 -4.518 -22.517 1.00 88.62 118 ASN A C 1
ATOM 903 O O . ASN A 1 118 ? 9.115 -4.686 -22.981 1.00 88.62 118 ASN A O 1
ATOM 907 N N . GLY A 1 119 ? 10.490 -4.618 -21.205 1.00 90.50 119 GLY A N 1
ATOM 908 C CA . GLY A 1 119 ? 9.482 -4.925 -20.194 1.00 90.50 119 GLY A CA 1
ATOM 909 C C . GLY A 1 119 ? 9.351 -3.836 -19.133 1.00 90.50 119 GLY A C 1
ATOM 910 O O . GLY A 1 119 ? 10.335 -3.457 -18.500 1.00 90.50 119 GLY A O 1
ATOM 911 N N . TYR A 1 120 ? 8.131 -3.358 -18.906 1.00 92.12 120 TYR A N 1
ATOM 912 C CA . TYR A 1 120 ? 7.833 -2.245 -18.005 1.00 92.12 120 TYR A CA 1
ATOM 913 C C . TYR A 1 120 ? 6.993 -2.719 -16.816 1.00 92.12 120 TYR A C 1
ATOM 915 O O . TYR A 1 120 ? 5.834 -3.119 -16.964 1.00 92.12 120 TYR A O 1
ATOM 923 N N . PHE A 1 121 ? 7.601 -2.734 -15.629 1.00 92.81 121 PHE A N 1
ATOM 924 C CA . PHE A 1 121 ? 6.997 -3.217 -14.387 1.00 92.81 121 PHE A CA 1
ATOM 925 C C . PHE A 1 121 ? 6.460 -2.052 -13.546 1.00 92.81 121 PHE A C 1
ATOM 927 O O . PHE A 1 121 ? 5.348 -2.127 -13.030 1.00 92.81 121 PHE A O 1
ATOM 934 N N . PHE A 1 122 ? 7.215 -0.957 -13.445 1.00 92.19 122 PHE A N 1
ATOM 935 C CA . PHE A 1 122 ? 6.866 0.259 -12.701 1.00 92.19 122 PHE A CA 1
ATOM 936 C C . PHE A 1 122 ? 6.305 1.378 -13.596 1.00 92.19 122 PHE A C 1
ATOM 938 O O . PHE A 1 122 ? 5.477 2.184 -13.155 1.00 92.19 122 PHE A O 1
ATOM 945 N N . TYR A 1 123 ? 6.760 1.451 -14.846 1.00 89.25 123 TYR A N 1
ATOM 946 C CA . TYR A 1 123 ? 6.412 2.483 -15.816 1.00 89.25 123 TYR A CA 1
ATOM 947 C C . TYR A 1 123 ? 5.233 2.043 -16.693 1.00 89.25 123 TYR A C 1
ATOM 949 O O . TYR A 1 123 ? 5.388 1.563 -17.810 1.00 89.25 123 TYR A O 1
ATOM 957 N N . LEU A 1 124 ? 4.018 2.190 -16.169 1.00 88.50 124 LEU A N 1
ATOM 958 C CA . LEU A 1 124 ? 2.789 1.966 -16.934 1.00 88.50 124 LEU A CA 1
ATOM 959 C C . LEU A 1 124 ? 2.355 3.266 -17.621 1.00 88.50 124 LEU A C 1
ATOM 961 O O . LEU A 1 124 ? 2.069 4.247 -16.934 1.00 88.50 124 LEU A O 1
ATOM 965 N N . ASP A 1 125 ? 2.242 3.269 -18.950 1.00 87.50 125 ASP A N 1
ATOM 966 C CA . ASP A 1 125 ? 1.988 4.495 -19.728 1.00 87.50 125 ASP A CA 1
ATOM 967 C C . ASP A 1 125 ? 0.754 5.273 -19.255 1.00 87.50 125 ASP A C 1
ATOM 969 O O . ASP A 1 125 ? 0.798 6.493 -19.124 1.00 87.50 125 ASP A O 1
ATOM 973 N N . TRP A 1 126 ? -0.328 4.575 -18.904 1.00 87.12 126 TRP A N 1
ATOM 974 C CA . TRP A 1 126 ? -1.560 5.199 -18.410 1.00 87.12 126 TRP A CA 1
ATOM 975 C C . TRP A 1 126 ? -1.421 5.843 -17.018 1.00 87.12 126 TRP A C 1
ATOM 977 O O . TRP A 1 126 ? -2.187 6.742 -16.682 1.00 87.12 126 TRP A O 1
ATOM 987 N N . ILE A 1 127 ? -0.456 5.405 -16.201 1.00 88.94 127 ILE A N 1
ATOM 988 C CA . ILE A 1 127 ? -0.147 6.016 -14.896 1.00 88.94 127 ILE A CA 1
ATOM 989 C C . ILE A 1 127 ? 0.767 7.230 -15.093 1.00 88.94 127 ILE A C 1
ATOM 991 O O . ILE A 1 127 ? 0.644 8.239 -14.398 1.00 88.94 127 ILE A O 1
ATOM 995 N N . TRP A 1 128 ? 1.700 7.126 -16.038 1.00 92.00 128 TRP A N 1
ATOM 996 C CA . TRP A 1 128 ? 2.775 8.094 -16.241 1.00 92.00 128 TRP A CA 1
ATOM 997 C C . TRP A 1 128 ? 2.463 9.169 -17.288 1.00 92.00 128 TRP A C 1
ATOM 999 O O . TRP A 1 128 ? 3.217 10.139 -17.383 1.00 92.00 128 TRP A O 1
ATOM 1009 N N . SER A 1 129 ? 1.351 9.054 -18.024 1.00 90.50 129 SER A N 1
ATOM 1010 C CA . SER A 1 129 ? 0.938 9.993 -19.080 1.00 90.50 129 SER A CA 1
ATOM 1011 C C . SER A 1 129 ? 0.852 11.443 -18.603 1.00 90.50 129 SER A C 1
ATOM 1013 O O . SER A 1 129 ? 1.172 12.365 -19.347 1.00 90.50 129 SER A O 1
ATOM 1015 N N . SER A 1 130 ? 0.457 11.646 -17.345 1.00 92.12 130 SER A N 1
ATOM 1016 C CA . SER A 1 130 ? 0.302 12.965 -16.716 1.00 92.12 130 SER A CA 1
ATOM 1017 C C . SER A 1 130 ? 1.549 13.422 -15.942 1.00 92.12 130 SER A C 1
ATOM 1019 O O . SER A 1 130 ? 1.516 14.431 -15.239 1.00 92.12 130 SER A O 1
ATOM 1021 N N . GLY A 1 131 ? 2.656 12.683 -16.053 1.00 93.06 131 GLY A N 1
ATOM 1022 C CA . GLY A 1 131 ? 3.932 12.983 -15.413 1.00 93.06 131 GLY A CA 1
ATOM 1023 C C . GLY A 1 131 ? 4.172 12.262 -14.075 1.00 93.06 131 GLY A C 1
ATOM 1024 O O . GLY A 1 131 ? 3.256 11.704 -13.465 1.00 93.06 131 GLY A O 1
ATOM 1025 N N . PRO A 1 132 ? 5.425 12.289 -13.578 1.00 93.38 132 PRO A N 1
ATOM 1026 C CA . PRO A 1 132 ? 5.869 11.487 -12.432 1.00 93.38 132 PRO A CA 1
ATOM 1027 C C . PRO A 1 132 ? 5.202 11.872 -11.107 1.00 93.38 132 PRO A C 1
ATOM 1029 O O . PRO A 1 132 ? 5.006 11.020 -10.246 1.00 93.38 132 PRO A O 1
ATOM 1032 N N . VAL A 1 133 ? 4.832 13.144 -10.927 1.00 95.06 133 VAL A N 1
ATOM 1033 C CA . VAL A 1 133 ? 4.155 13.610 -9.704 1.00 95.06 133 VAL A CA 1
ATOM 1034 C C . VAL A 1 133 ? 2.739 13.043 -9.621 1.00 95.06 133 VAL A C 1
ATOM 1036 O O . VAL A 1 133 ? 2.315 12.598 -8.556 1.00 95.06 133 VAL A O 1
ATOM 1039 N N . VAL A 1 134 ? 2.022 13.014 -10.748 1.00 95.00 134 VAL A N 1
ATOM 1040 C CA . VAL A 1 134 ? 0.678 12.430 -10.817 1.00 95.00 134 VAL A CA 1
ATOM 1041 C C . VAL A 1 134 ? 0.755 10.917 -10.625 1.00 95.00 134 VAL A C 1
ATOM 1043 O O . VAL A 1 134 ? -0.015 10.376 -9.836 1.00 95.00 134 VAL A O 1
ATOM 1046 N N . ALA A 1 135 ? 1.738 10.253 -11.240 1.00 94.62 135 ALA A N 1
ATOM 1047 C CA . ALA A 1 135 ? 2.008 8.836 -11.008 1.00 94.62 135 ALA A CA 1
ATOM 1048 C C . ALA A 1 135 ? 2.248 8.533 -9.518 1.00 94.62 135 ALA A C 1
ATOM 1050 O O . ALA A 1 135 ? 1.619 7.637 -8.956 1.00 94.62 135 ALA A O 1
ATOM 1051 N N . ALA A 1 136 ? 3.0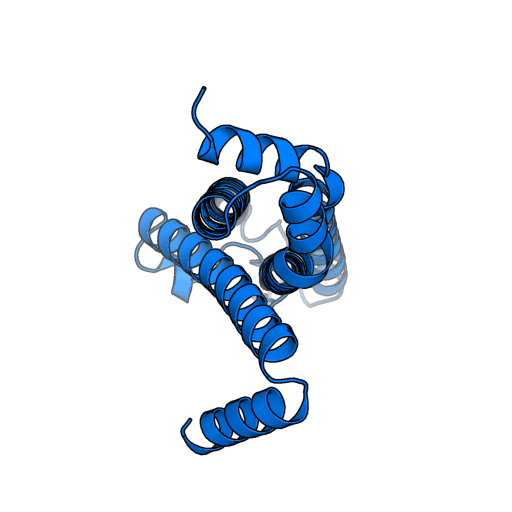97 9.322 -8.850 1.00 96.06 136 ALA A N 1
ATOM 1052 C CA . ALA A 1 136 ? 3.364 9.184 -7.420 1.00 96.06 136 ALA A CA 1
ATOM 1053 C C . ALA A 1 136 ? 2.091 9.356 -6.577 1.00 96.06 136 ALA A C 1
ATOM 1055 O O . ALA A 1 136 ? 1.815 8.548 -5.691 1.00 96.06 136 ALA A O 1
ATOM 1056 N N . ALA A 1 137 ? 1.288 10.382 -6.871 1.00 96.88 137 ALA A N 1
ATOM 1057 C CA . ALA A 1 137 ? 0.034 10.630 -6.169 1.00 96.88 137 ALA A CA 1
ATOM 1058 C C . ALA A 1 137 ? -0.963 9.474 -6.350 1.00 96.88 137 ALA A C 1
ATOM 1060 O O . ALA A 1 137 ? -1.579 9.050 -5.374 1.00 96.88 137 ALA A O 1
ATOM 1061 N N . LEU A 1 138 ? -1.082 8.929 -7.565 1.00 95.75 138 LEU A N 1
ATOM 1062 C CA . LEU A 1 138 ? -1.941 7.781 -7.859 1.00 95.75 138 LEU A CA 1
ATOM 1063 C C . LEU A 1 138 ? -1.490 6.520 -7.118 1.00 95.75 138 LEU A C 1
ATOM 1065 O O . LEU A 1 138 ? -2.317 5.854 -6.503 1.00 95.75 138 LEU A O 1
ATOM 1069 N N . ILE A 1 139 ? -0.192 6.210 -7.123 1.00 95.25 139 ILE A N 1
ATOM 1070 C CA . ILE A 1 139 ? 0.361 5.038 -6.427 1.00 95.25 139 ILE A CA 1
ATOM 1071 C C . ILE A 1 139 ? 0.141 5.152 -4.913 1.00 95.25 139 ILE A C 1
ATOM 1073 O O . ILE A 1 139 ? -0.314 4.196 -4.275 1.00 95.25 139 ILE A O 1
ATOM 1077 N N . LEU A 1 140 ? 0.409 6.330 -4.341 1.00 96.94 140 LEU A N 1
ATOM 1078 C CA . LEU A 1 140 ? 0.172 6.605 -2.925 1.00 96.94 140 LEU A CA 1
ATOM 1079 C C . LEU A 1 140 ? -1.310 6.460 -2.576 1.00 96.94 140 LEU A C 1
ATOM 1081 O O . LEU A 1 140 ? -1.652 5.801 -1.593 1.00 96.94 140 LEU A O 1
ATOM 1085 N N . PHE A 1 141 ? -2.181 7.057 -3.392 1.00 97.00 141 PHE A N 1
ATOM 1086 C CA . PHE A 1 141 ? -3.624 6.984 -3.225 1.00 97.00 141 PHE A CA 1
ATOM 1087 C C . PHE A 1 141 ? -4.112 5.537 -3.278 1.00 97.00 141 PHE A C 1
ATOM 1089 O O . PHE A 1 141 ? -4.747 5.091 -2.328 1.00 97.00 141 PHE A O 1
ATOM 1096 N N . MET A 1 142 ? -3.749 4.774 -4.315 1.00 96.12 142 MET A N 1
ATOM 1097 C CA . MET A 1 142 ? -4.148 3.371 -4.454 1.00 96.12 142 MET A CA 1
ATOM 1098 C C . MET A 1 142 ? -3.683 2.529 -3.266 1.00 96.12 142 MET A C 1
ATOM 1100 O O . MET A 1 142 ? -4.493 1.820 -2.670 1.00 96.12 142 MET A O 1
ATOM 1104 N N . THR A 1 143 ? -2.415 2.648 -2.865 1.00 96.50 143 THR A N 1
ATOM 1105 C CA . THR A 1 143 ? -1.870 1.890 -1.726 1.00 96.50 143 THR A CA 1
ATOM 1106 C C . THR A 1 143 ? -2.624 2.212 -0.430 1.00 96.50 143 THR A C 1
ATOM 1108 O O . THR A 1 143 ? -3.004 1.306 0.318 1.00 96.50 143 THR A O 1
ATOM 1111 N N . MET A 1 144 ? -2.920 3.494 -0.190 1.00 97.50 144 MET A N 1
ATOM 1112 C CA . MET A 1 144 ? -3.727 3.918 0.955 1.00 97.50 144 MET A CA 1
ATOM 1113 C C . MET A 1 144 ? -5.165 3.413 0.874 1.00 97.50 144 MET A C 1
ATOM 1115 O O . MET A 1 144 ? -5.706 2.979 1.889 1.00 97.50 144 MET A O 1
ATOM 1119 N N . THR A 1 145 ? -5.781 3.408 -0.308 1.00 97.62 145 THR A N 1
ATOM 1120 C CA . THR A 1 145 ? -7.117 2.843 -0.512 1.00 97.62 145 THR A CA 1
ATOM 1121 C C . THR A 1 145 ? -7.140 1.357 -0.175 1.00 97.62 145 THR A C 1
ATOM 1123 O O . THR A 1 145 ? -8.029 0.933 0.556 1.00 97.62 145 THR A O 1
ATOM 1126 N N . PHE A 1 146 ? -6.153 0.566 -0.609 1.00 97.56 146 PHE A N 1
ATOM 1127 C CA . PHE A 1 146 ? -6.061 -0.850 -0.234 1.00 97.56 146 PHE A CA 1
ATOM 1128 C C . PHE A 1 146 ? -5.994 -1.032 1.285 1.00 97.56 146 PHE A C 1
ATOM 1130 O O . PHE A 1 146 ? -6.779 -1.802 1.845 1.00 97.56 146 PHE A O 1
ATOM 1137 N N . PHE A 1 147 ? -5.121 -0.282 1.965 1.00 97.25 147 PHE A N 1
ATOM 1138 C CA . PHE A 1 147 ? -5.028 -0.320 3.424 1.00 97.25 147 PHE A CA 1
ATOM 1139 C C . PHE A 1 147 ? -6.355 0.048 4.099 1.00 97.25 147 PHE A C 1
ATOM 1141 O O . PHE A 1 147 ? -6.843 -0.696 4.951 1.00 97.25 147 PHE A O 1
ATOM 1148 N N . VAL A 1 148 ? -6.957 1.177 3.716 1.00 97.56 148 VAL A N 1
ATOM 1149 C CA . VAL A 1 148 ? -8.202 1.677 4.313 1.00 97.56 148 VAL A CA 1
ATOM 1150 C C . VAL A 1 148 ? -9.358 0.715 4.061 1.00 97.56 148 VAL A C 1
ATOM 1152 O O . VAL A 1 148 ? -10.123 0.451 4.984 1.00 97.56 148 VAL A O 1
ATOM 1155 N N . THR A 1 149 ? -9.468 0.139 2.863 1.00 97.31 149 THR A N 1
ATOM 1156 C CA . THR A 1 149 ? -10.500 -0.854 2.546 1.00 97.31 149 THR A CA 1
ATOM 1157 C C . THR A 1 149 ? -10.329 -2.109 3.397 1.00 97.31 149 THR A C 1
ATOM 1159 O O . THR A 1 149 ? -11.296 -2.561 4.009 1.00 97.31 149 THR A O 1
ATOM 1162 N N . GLY A 1 150 ? -9.108 -2.640 3.521 1.00 97.19 150 GLY A N 1
ATOM 1163 C CA . GLY A 1 150 ? -8.836 -3.787 4.394 1.00 97.19 150 GLY A CA 1
ATOM 1164 C C . GLY A 1 150 ? -9.174 -3.490 5.858 1.00 97.19 150 GLY A C 1
ATOM 1165 O O . GLY A 1 150 ? -9.844 -4.275 6.534 1.00 97.19 150 GLY A O 1
ATOM 1166 N N . PHE A 1 151 ? -8.793 -2.304 6.332 1.00 96.94 151 PHE A N 1
ATOM 1167 C CA . PHE A 1 151 ? -9.094 -1.827 7.679 1.00 96.94 151 PHE A CA 1
ATOM 1168 C C . PHE A 1 151 ? -10.606 -1.668 7.920 1.00 96.94 151 PHE A C 1
ATOM 1170 O O . PHE A 1 151 ? -11.123 -2.071 8.967 1.00 96.94 151 PHE A O 1
ATOM 1177 N N . ALA A 1 152 ? -11.341 -1.118 6.950 1.00 96.75 152 ALA A N 1
ATOM 1178 C CA . ALA A 1 152 ? -12.788 -0.935 7.010 1.00 96.75 152 ALA A CA 1
ATOM 1179 C C . ALA A 1 152 ? -13.527 -2.280 7.016 1.00 96.75 152 ALA A C 1
ATOM 1181 O O . ALA A 1 152 ? -14.382 -2.501 7.875 1.00 96.75 152 ALA A O 1
ATOM 1182 N N . ILE A 1 153 ? -13.145 -3.208 6.133 1.00 97.38 153 ILE A N 1
ATOM 1183 C CA . ILE A 1 153 ? -13.692 -4.571 6.091 1.00 97.38 153 ILE A CA 1
ATOM 1184 C C . ILE A 1 153 ? -13.485 -5.271 7.432 1.00 97.38 153 ILE A C 1
ATOM 1186 O O . ILE A 1 153 ? -14.436 -5.804 8.003 1.00 97.38 153 ILE A O 1
ATOM 1190 N N . ALA A 1 154 ? -12.273 -5.219 7.988 1.00 97.00 154 ALA A N 1
ATOM 1191 C CA . ALA A 1 154 ? -11.990 -5.822 9.285 1.00 97.00 154 ALA A CA 1
ATOM 1192 C C . ALA A 1 154 ? -12.774 -5.158 10.426 1.00 97.00 154 ALA A C 1
ATOM 1194 O O . ALA A 1 154 ? -13.214 -5.840 11.352 1.00 97.00 154 ALA A O 1
ATOM 1195 N N . THR A 1 155 ? -13.004 -3.845 10.351 1.00 96.12 155 THR A N 1
ATOM 1196 C CA . THR A 1 155 ? -13.837 -3.118 11.318 1.00 96.12 155 THR A CA 1
ATOM 1197 C C . THR A 1 155 ? -15.288 -3.600 11.280 1.00 96.12 155 THR A C 1
ATOM 1199 O O . THR A 1 155 ? -15.857 -3.904 12.330 1.00 96.12 155 THR A O 1
ATOM 1202 N N . ILE A 1 156 ? -15.878 -3.714 10.085 1.00 97.19 156 ILE A N 1
ATOM 1203 C CA . ILE A 1 156 ? -17.242 -4.228 9.892 1.00 97.19 156 ILE A CA 1
ATOM 1204 C C . ILE A 1 156 ? -17.326 -5.670 10.388 1.00 97.19 156 ILE A C 1
ATOM 1206 O O . ILE A 1 156 ? -18.188 -5.982 11.207 1.00 97.19 156 ILE A O 1
ATOM 1210 N N . TYR A 1 157 ? -16.386 -6.519 9.968 1.00 96.81 157 TYR A N 1
ATOM 1211 C CA . TYR A 1 157 ? -16.317 -7.921 10.368 1.00 96.81 157 TYR A CA 1
ATOM 1212 C C . TYR A 1 157 ? -16.275 -8.083 11.889 1.00 96.81 157 TYR A C 1
ATOM 1214 O O . TYR A 1 157 ? -17.040 -8.855 12.462 1.00 96.81 157 TYR A O 1
ATOM 1222 N N . LYS A 1 158 ? -15.399 -7.335 12.571 1.00 94.50 158 LYS A N 1
ATOM 1223 C CA . LYS A 1 158 ? -15.244 -7.427 14.029 1.00 94.50 158 LYS A CA 1
ATOM 1224 C C . LYS A 1 158 ? -16.431 -6.857 14.797 1.00 94.50 158 LYS A C 1
ATOM 1226 O O . LYS A 1 158 ? -16.651 -7.274 15.929 1.00 94.50 158 LYS A O 1
ATOM 1231 N N . ARG A 1 159 ? -17.175 -5.912 14.216 1.00 95.44 159 ARG A N 1
ATOM 1232 C CA . ARG A 1 159 ? -18.315 -5.268 14.880 1.00 95.44 159 ARG A CA 1
ATOM 1233 C C . ARG A 1 159 ? -19.640 -5.988 14.647 1.00 95.44 159 ARG A C 1
ATOM 1235 O O . ARG A 1 159 ? -20.430 -6.086 15.578 1.00 95.44 159 ARG A O 1
ATOM 1242 N N . PHE A 1 160 ? -19.892 -6.433 13.421 1.00 96.94 160 PHE A N 1
ATOM 1243 C CA . PHE A 1 160 ? -21.196 -6.936 12.978 1.00 96.94 160 PHE A CA 1
ATOM 1244 C C . PHE A 1 160 ? -21.165 -8.402 12.528 1.00 96.94 160 PHE A C 1
ATOM 1246 O O . PHE A 1 160 ? -22.209 -8.977 12.228 1.00 96.94 160 PHE A O 1
ATOM 1253 N N . GLY A 1 161 ? -19.985 -9.023 12.509 1.00 95.75 161 GLY A N 1
ATOM 1254 C CA . GLY A 1 161 ? -19.810 -10.417 12.128 1.00 95.75 161 GLY A CA 1
ATOM 1255 C C . GLY A 1 161 ? -19.751 -10.652 10.612 1.00 95.75 161 GLY A C 1
ATOM 1256 O O . GLY A 1 161 ? -19.892 -9.721 9.811 1.00 95.75 161 GLY A O 1
ATOM 1257 N N . PRO A 1 162 ? -19.527 -11.915 10.206 1.00 96.69 162 PRO A N 1
ATOM 1258 C CA . PRO A 1 162 ? -19.336 -12.295 8.808 1.00 96.69 162 PRO A CA 1
ATOM 1259 C C . PRO A 1 162 ? -20.586 -12.073 7.954 1.00 96.69 162 PRO A C 1
ATOM 1261 O O . PRO A 1 162 ? -20.469 -11.554 6.852 1.00 96.69 162 PRO A O 1
ATOM 1264 N N . THR A 1 163 ? -21.779 -12.395 8.464 1.00 97.81 163 THR A N 1
ATOM 1265 C CA . THR A 1 163 ? -23.030 -12.300 7.696 1.00 97.81 163 THR A CA 1
ATOM 1266 C C . THR A 1 163 ? -23.289 -10.883 7.195 1.00 97.81 163 THR A C 1
ATOM 1268 O O . THR A 1 163 ? -23.574 -10.688 6.018 1.00 97.81 163 THR A O 1
ATOM 1271 N N . VAL A 1 164 ? -23.141 -9.879 8.068 1.00 97.50 164 VAL A N 1
ATOM 1272 C CA . VAL A 1 164 ? -23.347 -8.471 7.695 1.00 97.50 164 VAL A CA 1
ATOM 1273 C C . VAL A 1 164 ? -22.299 -8.017 6.687 1.00 97.50 164 VAL A C 1
ATOM 1275 O O . VAL A 1 164 ? -22.645 -7.348 5.716 1.00 97.50 164 VAL A O 1
ATOM 1278 N N . LEU A 1 165 ? -21.034 -8.413 6.872 1.00 97.31 165 LEU A N 1
ATOM 1279 C CA . LEU A 1 165 ? -19.994 -8.127 5.888 1.00 97.31 165 LEU A CA 1
ATOM 1280 C C . LEU A 1 165 ? -20.357 -8.719 4.519 1.00 97.31 165 LEU A C 1
ATOM 1282 O O . LEU A 1 165 ? -20.286 -8.009 3.522 1.00 97.31 165 LEU A O 1
ATOM 1286 N N . THR A 1 166 ? -20.773 -9.985 4.467 1.00 97.44 166 THR A N 1
ATOM 1287 C CA . THR A 1 166 ? -21.159 -10.648 3.216 1.00 97.44 166 THR A CA 1
ATOM 1288 C C . THR A 1 166 ? -22.322 -9.931 2.540 1.00 97.44 166 THR A C 1
ATOM 1290 O O . THR A 1 166 ? -22.240 -9.667 1.346 1.00 97.44 166 THR A O 1
ATOM 1293 N N . VAL A 1 167 ? -23.366 -9.553 3.285 1.00 98.06 167 VAL A N 1
ATOM 1294 C CA . VAL A 1 167 ? -24.505 -8.798 2.734 1.00 98.06 167 VAL A CA 1
ATOM 1295 C C . VAL A 1 167 ? -24.052 -7.461 2.145 1.00 98.06 167 VAL A C 1
ATOM 1297 O O . VAL A 1 167 ? -24.468 -7.117 1.043 1.00 98.06 167 VAL A O 1
ATOM 1300 N N . ILE A 1 168 ? -23.169 -6.730 2.833 1.00 97.25 168 ILE A N 1
ATOM 1301 C CA . ILE A 1 168 ? -22.622 -5.463 2.327 1.00 97.25 168 ILE A CA 1
ATOM 1302 C C . ILE A 1 168 ? -21.808 -5.690 1.049 1.00 97.25 168 ILE A C 1
ATOM 1304 O O . ILE A 1 168 ? -21.990 -4.957 0.082 1.00 97.25 168 ILE A O 1
ATOM 1308 N N . LEU A 1 169 ? -20.930 -6.697 1.020 1.00 96.38 169 LEU A N 1
ATOM 1309 C CA . LEU A 1 169 ? -20.096 -6.992 -0.149 1.00 96.38 169 LEU A CA 1
ATOM 1310 C C . LEU A 1 169 ? -20.932 -7.432 -1.357 1.00 96.38 169 LEU A C 1
ATOM 1312 O O . LEU A 1 169 ? -20.678 -6.969 -2.464 1.00 96.38 169 LEU A O 1
ATOM 1316 N N . VAL A 1 170 ? -21.949 -8.273 -1.146 1.00 97.75 170 VAL A N 1
ATOM 1317 C CA . VAL A 1 170 ? -22.900 -8.668 -2.197 1.00 97.75 170 VAL A CA 1
ATOM 1318 C C . VAL A 1 170 ? -23.692 -7.456 -2.681 1.00 97.75 170 VAL A C 1
ATOM 1320 O O . VAL A 1 170 ? -23.799 -7.245 -3.882 1.00 97.75 170 VAL A O 1
ATOM 1323 N N . GLY A 1 171 ? -24.197 -6.624 -1.765 1.00 97.62 171 GLY A N 1
ATOM 1324 C CA . GLY A 1 171 ? -24.920 -5.401 -2.113 1.00 97.62 171 GLY A CA 1
ATOM 1325 C C . GLY A 1 171 ? -24.075 -4.430 -2.939 1.00 97.62 171 GLY A C 1
ATOM 1326 O O . GLY A 1 171 ? -24.553 -3.917 -3.943 1.00 97.62 171 GLY A O 1
ATOM 1327 N N . LEU A 1 172 ? -22.807 -4.223 -2.569 1.00 95.56 172 LEU A N 1
ATOM 1328 C CA . LEU A 1 172 ? -21.867 -3.416 -3.352 1.00 95.56 172 LEU A CA 1
ATOM 1329 C C . LEU A 1 172 ? -21.592 -4.030 -4.728 1.00 95.56 172 LEU A C 1
ATOM 1331 O O . LEU A 1 172 ? -21.572 -3.302 -5.712 1.00 95.56 172 LEU A O 1
ATOM 1335 N N . GLY A 1 173 ? -21.416 -5.352 -4.805 1.00 95.69 173 GLY A N 1
ATOM 1336 C CA . GLY A 1 173 ? -21.192 -6.053 -6.070 1.00 95.69 173 GLY A CA 1
ATOM 1337 C C . GLY A 1 173 ? -22.384 -6.001 -7.029 1.00 95.69 173 GLY A C 1
ATOM 1338 O O . GLY A 1 173 ? -22.176 -6.058 -8.230 1.00 95.69 173 GLY A O 1
ATOM 1339 N N . LEU A 1 174 ? -23.613 -5.873 -6.521 1.00 97.31 174 LEU A N 1
ATOM 1340 C CA . LEU A 1 174 ? -24.817 -5.697 -7.345 1.00 97.31 174 LEU A CA 1
ATOM 1341 C C . LEU A 1 174 ? -25.023 -4.252 -7.829 1.00 97.31 174 LEU A C 1
ATOM 1343 O O . LEU A 1 174 ? -25.812 -4.032 -8.743 1.00 97.31 174 LEU A O 1
ATOM 1347 N N . LEU A 1 175 ? -24.381 -3.271 -7.188 1.00 96.88 175 LEU A N 1
ATOM 1348 C CA . LEU A 1 175 ? -24.496 -1.850 -7.538 1.00 96.88 175 LEU A CA 1
ATOM 1349 C C . LEU A 1 175 ? -23.447 -1.382 -8.559 1.00 96.88 175 LEU A C 1
ATOM 1351 O O . LEU A 1 175 ? -23.630 -0.313 -9.142 1.00 96.88 175 LEU A O 1
ATOM 1355 N N . LEU A 1 176 ? -22.351 -2.132 -8.714 1.00 92.31 176 LEU A N 1
ATOM 1356 C CA . LEU A 1 176 ? -21.257 -1.871 -9.658 1.00 92.31 176 LEU A CA 1
ATOM 1357 C C . LEU A 1 176 ? -21.494 -2.595 -10.985 1.00 92.31 176 LEU A C 1
ATOM 1359 O O . LEU A 1 176 ? -21.161 -1.986 -12.025 1.00 92.31 176 LEU A O 1
#

Sequence (176 aa):
MNRVGNVVRMQLVNRQTFIWVPLLVLGGTLAVTLMIWAMLPPEAVKYGGGAQAPMWYFFAVGIMGMTQTFPFSQAMSVTRREFFLGSLLTAGLTSAILTVIFVIGGFIEKATNGWGVNGYFFYLDWIWSSGPVVAAALILFMTMTFFVTGFAIATIYKRFGPTVLTVILVGLGLLL

pLDDT: mean 92.15, std 5.39, range [55.41, 98.06]

Radius of gyration: 18.66 Å; chains: 1; bounding box: 42×30×57 Å

Secondary structure (DSSP, 8-state):
--HHHHHHHHHTT-HIIIIIHHHHHHHHHHHHHHHHHHTS-TTS-EE-SGGGHHHHHHHHHHHHIIIIIHHHHHHTT--HHHHHHHHHHHHHHHHHHHHHHHHHHHHHHHHHTIIIIIEESS--HHHHTT-HHHHHHHHHHHHHHHHHHHHHHHHHHHHHHHHHHHHHHHHHHHH-

Foldseek 3Di:
DDLLVVLLVLVCVPVCLLPVVLVVQLVVLVVVQVVVLVVDDLPDQAEDPSLCRSLLSLLVVLLCLLPPVVVVCVVVVRDPVSSVSSQLVNQLVSLLVSLVVLLVLLVVCVVCCRVVRNYGYSNDCVLDVVHSVSSSVVSSVSSSVSSVVSNVLNVCCVPPNDVVSVVVVVVVVVVD